Protein AF-A0A1H0NZX1-F1 (afdb_monomer)

Secondary structure (DSSP, 8-state):
-------------PPP-HHHHHTS-HHHHHHHHHHHHHHHHHHHHHHHHHHHHHHHHHHHHTT--------------PPPP-

Mean predicted aligned error: 12.11 Å

Foldseek 3Di:
DDDPPDPDPDPDDDDDDVVVVVPDDPVVVVVVVVVVVVVVVVVVVVVVVVVVVVVQVVCVVVVHHDDDDDDPPPPPDPPDDD

Structure (mmCIF, N/CA/C/O backbone):
data_AF-A0A1H0NZX1-F1
#
_entry.id   AF-A0A1H0NZX1-F1
#
loop_
_atom_site.group_PDB
_atom_site.id
_atom_site.type_symbol
_atom_site.label_atom_id
_atom_site.label_alt_id
_atom_site.label_comp_id
_atom_site.label_asym_id
_atom_site.label_entity_id
_atom_site.label_seq_id
_atom_site.pdbx_PDB_ins_code
_atom_site.Cartn_x
_atom_site.Cartn_y
_atom_site.Cartn_z
_atom_site.occupancy
_atom_site.B_iso_or_equiv
_atom_site.auth_seq_id
_atom_site.auth_comp_id
_atom_site.auth_asym_id
_atom_site.auth_atom_id
_atom_site.pdbx_PDB_model_num
ATOM 1 N N . MET A 1 1 ? 2.630 -19.159 -31.545 1.00 53.97 1 MET A N 1
ATOM 2 C CA . MET A 1 1 ? 3.274 -19.100 -30.215 1.00 53.97 1 MET A CA 1
ATOM 3 C C . MET A 1 1 ? 2.189 -18.629 -29.257 1.00 53.97 1 MET A C 1
ATOM 5 O O . MET A 1 1 ? 1.677 -17.543 -29.473 1.00 53.97 1 MET A O 1
ATOM 9 N N . HIS A 1 2 ? 1.713 -19.478 -28.344 1.00 40.25 2 HIS A N 1
ATOM 10 C CA . HIS A 1 2 ? 0.555 -19.170 -27.494 1.00 40.25 2 HIS A CA 1
ATOM 11 C C . HIS A 1 2 ? 0.999 -18.346 -26.279 1.00 40.2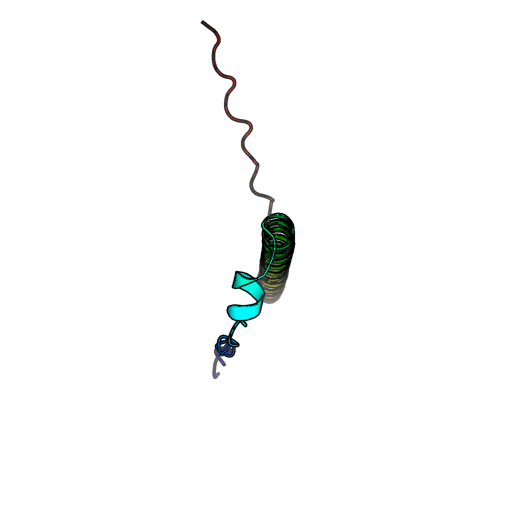5 2 HIS A C 1
ATOM 13 O O . HIS A 1 2 ? 1.785 -18.833 -25.469 1.00 40.25 2 HIS A O 1
ATOM 19 N N . GLU A 1 3 ? 0.509 -17.114 -26.155 1.00 46.03 3 GLU A N 1
ATOM 20 C CA . GLU A 1 3 ? 0.714 -16.282 -24.969 1.00 46.03 3 GLU A CA 1
ATOM 21 C C . GLU A 1 3 ? -0.228 -16.756 -23.853 1.00 46.03 3 GLU A C 1
ATOM 23 O O . GLU A 1 3 ? -1.445 -16.605 -23.936 1.00 46.03 3 GLU A O 1
ATOM 28 N N . GLN A 1 4 ? 0.331 -17.381 -22.813 1.00 47.75 4 GLN A N 1
ATOM 29 C CA . GLN A 1 4 ? -0.398 -17.693 -21.585 1.00 47.75 4 GLN A CA 1
ATOM 30 C C . GLN A 1 4 ? -0.552 -16.411 -20.763 1.00 47.75 4 GLN A C 1
ATOM 32 O O . GLN A 1 4 ? 0.348 -16.005 -20.026 1.00 47.75 4 GLN A O 1
ATOM 37 N N . THR A 1 5 ? -1.710 -15.771 -20.879 1.00 50.72 5 THR A N 1
ATOM 38 C CA . THR A 1 5 ? -2.181 -14.765 -19.930 1.00 50.72 5 THR A CA 1
ATOM 39 C C . THR A 1 5 ? -2.346 -15.423 -18.560 1.00 50.72 5 THR A C 1
ATOM 41 O O . THR A 1 5 ? -3.225 -16.251 -18.334 1.00 50.72 5 THR A O 1
ATOM 44 N N . GLN A 1 6 ? -1.450 -15.090 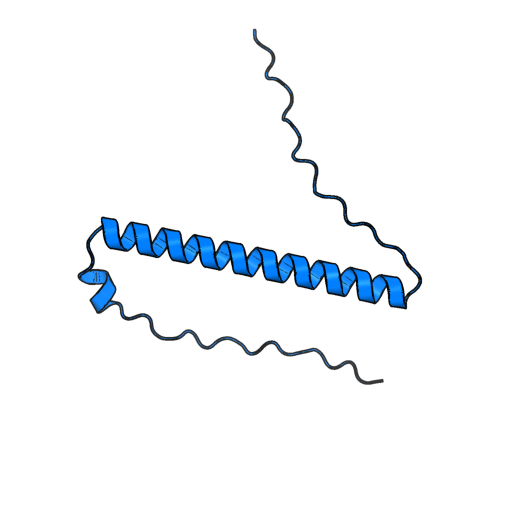-17.629 1.00 51.69 6 GLN A N 1
ATOM 45 C CA . GLN A 1 6 ? -1.497 -15.582 -16.254 1.00 51.69 6 GLN A CA 1
ATOM 46 C C . GLN A 1 6 ? -2.760 -15.051 -15.562 1.00 51.69 6 GLN A C 1
ATOM 48 O O . GLN A 1 6 ? -2.810 -13.900 -15.129 1.00 51.69 6 GLN A O 1
ATOM 53 N N . HIS A 1 7 ? -3.788 -15.892 -15.454 1.00 50.06 7 HIS A N 1
ATOM 54 C CA . HIS A 1 7 ? -4.943 -15.640 -14.600 1.00 50.06 7 HIS A CA 1
ATOM 55 C C . HIS A 1 7 ? -4.486 -15.640 -13.136 1.00 50.06 7 HIS A C 1
ATOM 57 O O . HIS A 1 7 ? -4.206 -16.687 -12.554 1.00 50.06 7 HIS A O 1
ATOM 63 N N . THR A 1 8 ? -4.391 -14.460 -12.525 1.00 57.00 8 THR A N 1
ATOM 64 C CA . THR A 1 8 ? -4.289 -14.348 -11.066 1.00 57.00 8 THR A CA 1
ATOM 65 C C . THR A 1 8 ? -5.551 -14.961 -10.448 1.00 57.00 8 THR A C 1
ATOM 67 O O . THR A 1 8 ? -6.646 -14.562 -10.860 1.00 57.00 8 THR A O 1
ATOM 70 N N . PRO A 1 9 ? -5.455 -15.899 -9.486 1.00 63.12 9 PRO A N 1
ATOM 71 C CA . PRO A 1 9 ? -6.636 -16.434 -8.821 1.00 63.12 9 PRO A CA 1
ATOM 72 C C . PRO A 1 9 ? -7.379 -15.281 -8.148 1.00 63.12 9 PRO A C 1
ATOM 74 O O . PRO A 1 9 ? -6.785 -14.513 -7.390 1.00 63.12 9 PRO A O 1
ATOM 77 N N . ASN A 1 10 ? -8.665 -15.138 -8.462 1.00 55.41 10 ASN A N 1
ATOM 78 C CA . ASN A 1 10 ? -9.536 -14.181 -7.797 1.00 55.41 10 ASN A CA 1
ATOM 79 C C . ASN A 1 10 ? -9.603 -14.588 -6.313 1.00 55.41 10 ASN A C 1
ATOM 81 O O . ASN A 1 10 ? -10.066 -15.698 -6.036 1.00 55.41 10 ASN A O 1
ATOM 85 N N . PRO A 1 11 ? -9.090 -13.789 -5.360 1.00 64.50 11 PRO A N 1
ATOM 86 C CA . PRO A 1 11 ? -9.121 -14.185 -3.964 1.00 64.50 11 PRO A CA 1
ATOM 87 C C . PRO A 1 11 ? -10.577 -14.173 -3.504 1.00 64.50 11 PRO A C 1
ATOM 89 O O . PRO A 1 11 ? -11.198 -13.114 -3.423 1.00 64.50 11 PRO A O 1
ATOM 92 N N . THR A 1 12 ? -11.128 -15.351 -3.217 1.00 70.12 12 THR A N 1
ATOM 93 C CA . THR A 1 12 ? -12.427 -15.465 -2.554 1.00 70.12 12 THR A CA 1
ATOM 94 C C . THR A 1 12 ? -12.347 -14.685 -1.239 1.00 70.12 12 THR A C 1
ATOM 96 O O . THR A 1 12 ? -11.455 -14.973 -0.432 1.00 70.12 12 THR A O 1
ATOM 99 N N . PRO A 1 13 ? -13.206 -13.674 -1.013 1.00 70.50 13 PRO A N 1
ATOM 100 C CA . PRO A 1 13 ? -13.200 -12.943 0.242 1.00 70.50 13 PRO A CA 1
ATOM 101 C C . PRO A 1 13 ? -13.534 -13.921 1.368 1.00 70.50 13 PRO A C 1
ATOM 103 O O . PRO A 1 13 ? -14.614 -14.507 1.399 1.00 70.50 13 PRO A O 1
ATOM 106 N N . GLN A 1 14 ? -12.574 -14.125 2.268 1.00 73.06 14 GLN A N 1
ATOM 107 C CA . GLN A 1 14 ? -12.803 -14.900 3.480 1.00 73.06 14 GLN A CA 1
ATOM 108 C C . GLN A 1 14 ? -13.766 -14.108 4.373 1.00 73.06 14 GLN A C 1
ATOM 110 O O . GLN A 1 14 ? -13.598 -12.889 4.502 1.00 73.06 14 GLN A O 1
ATOM 115 N N . PRO A 1 15 ? -14.764 -14.761 4.984 1.00 76.12 15 PRO A N 1
ATOM 116 C CA . PRO A 1 15 ? -15.683 -14.085 5.884 1.00 76.12 15 PRO A CA 1
ATOM 117 C C . PRO A 1 15 ? -14.910 -13.501 7.073 1.00 76.12 15 PRO A C 1
ATOM 119 O O . PRO A 1 15 ? -14.098 -14.184 7.697 1.00 76.12 15 PRO A O 1
ATOM 122 N N . ILE A 1 16 ? -15.151 -12.223 7.362 1.00 81.12 16 ILE A N 1
ATOM 123 C CA . ILE A 1 16 ? -14.614 -11.547 8.545 1.00 81.12 16 ILE A CA 1
ATOM 124 C C . ILE A 1 16 ? -15.584 -11.809 9.698 1.00 81.12 16 ILE A C 1
ATOM 126 O O . ILE A 1 16 ? -16.795 -11.671 9.522 1.00 81.12 16 ILE A O 1
ATOM 130 N N . ASP A 1 17 ? -15.067 -12.182 10.868 1.00 85.44 17 ASP A N 1
ATOM 131 C CA . ASP A 1 17 ? -15.889 -12.358 12.066 1.00 85.44 17 ASP A CA 1
ATOM 132 C C . ASP A 1 17 ? -16.331 -10.994 12.612 1.00 85.44 17 ASP A C 1
ATOM 134 O O . ASP A 1 17 ? -15.587 -10.304 13.310 1.00 85.44 17 ASP A O 1
ATOM 138 N N . THR A 1 18 ? -17.550 -10.587 12.265 1.00 84.75 18 THR A N 1
ATOM 139 C CA . THR A 1 18 ? -18.108 -9.290 12.660 1.00 84.75 18 THR A CA 1
ATOM 140 C C . THR A 1 18 ? -18.464 -9.232 14.143 1.00 84.75 18 THR A C 1
ATOM 142 O O . THR A 1 18 ? -18.406 -8.158 14.730 1.00 84.75 18 THR A O 1
ATOM 145 N N . LYS A 1 19 ? -18.762 -10.370 14.787 1.00 84.75 19 LYS A N 1
ATOM 146 C CA . LYS A 1 19 ? -19.106 -10.397 16.219 1.00 84.75 19 LYS A CA 1
ATOM 147 C C . LYS A 1 19 ? -17.901 -10.067 17.088 1.00 84.75 19 LYS A C 1
ATOM 149 O O . LYS A 1 19 ? -18.042 -9.391 18.101 1.00 84.75 19 LYS A O 1
ATOM 154 N N . ALA A 1 20 ? -16.721 -10.531 16.684 1.00 86.75 20 ALA A N 1
ATOM 155 C CA . ALA A 1 20 ? -15.474 -10.177 17.349 1.00 86.75 20 ALA A CA 1
ATOM 156 C C . ALA A 1 20 ? -15.159 -8.675 17.224 1.00 86.75 20 ALA A C 1
ATOM 158 O O . ALA A 1 20 ? -14.591 -8.097 18.146 1.00 86.75 20 ALA A O 1
ATOM 159 N N . LEU A 1 21 ? -15.551 -8.040 16.111 1.00 88.31 21 LEU A N 1
ATOM 160 C CA . LEU A 1 21 ? -15.372 -6.601 15.900 1.00 88.31 21 LEU A CA 1
ATOM 161 C C . LEU A 1 21 ? -16.340 -5.769 16.750 1.00 88.31 21 LEU A C 1
ATOM 163 O O . LEU A 1 21 ? -15.909 -4.792 17.351 1.00 88.31 21 LEU A O 1
ATOM 167 N N . ASP A 1 22 ? -17.606 -6.183 16.860 1.00 90.06 22 ASP A N 1
ATOM 168 C CA . ASP A 1 22 ? -18.633 -5.465 17.634 1.00 90.06 22 ASP A CA 1
ATOM 169 C C . ASP A 1 22 ? -18.352 -5.430 19.149 1.00 90.06 22 ASP A C 1
ATOM 171 O O . ASP A 1 22 ? -18.893 -4.590 19.864 1.00 90.06 22 ASP A O 1
ATOM 175 N N . GLN A 1 23 ? -17.544 -6.366 19.657 1.00 93.12 23 GLN A N 1
ATOM 176 C CA . GLN A 1 23 ? -17.179 -6.464 21.077 1.00 93.12 23 GLN A CA 1
ATOM 177 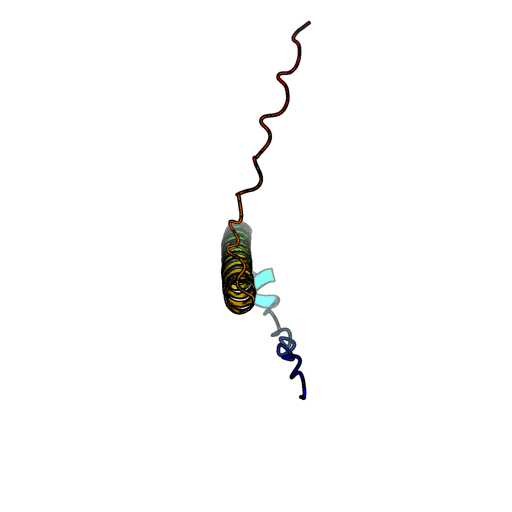C C . GLN A 1 23 ? -15.804 -5.854 21.393 1.00 93.12 23 GLN A C 1
ATOM 179 O O . GLN A 1 23 ? -15.397 -5.825 22.556 1.00 93.12 23 GLN A O 1
ATOM 184 N N . ALA A 1 24 ? -15.056 -5.412 20.379 1.00 92.38 24 ALA A N 1
ATOM 185 C CA . ALA A 1 24 ? -13.732 -4.836 20.566 1.00 92.38 24 ALA A CA 1
ATOM 186 C C . ALA A 1 24 ? -13.824 -3.396 21.096 1.00 92.38 24 ALA A C 1
ATOM 188 O O . ALA A 1 24 ? -14.757 -2.661 20.782 1.00 92.38 24 ALA A O 1
ATOM 189 N N . SER A 1 25 ? -12.833 -2.976 21.885 1.00 96.19 25 SER A N 1
ATOM 190 C CA . SER A 1 25 ? -12.702 -1.571 22.275 1.00 96.19 25 SER A CA 1
ATOM 191 C C . SER A 1 25 ? -12.225 -0.711 21.104 1.00 96.19 25 SER A C 1
ATOM 193 O O . SER A 1 25 ? -11.547 -1.201 20.197 1.00 96.19 25 SER A O 1
ATOM 195 N N . ASP A 1 26 ? -12.500 0.592 21.167 1.00 94.94 26 ASP A N 1
ATOM 196 C CA . ASP A 1 26 ? -12.048 1.559 20.159 1.00 94.94 26 ASP A CA 1
ATOM 197 C C . ASP A 1 26 ? -10.524 1.518 19.955 1.00 94.94 26 ASP A C 1
ATOM 199 O O . ASP A 1 26 ? -10.050 1.536 18.819 1.00 94.94 26 ASP A O 1
ATOM 203 N N . ASP A 1 27 ? -9.751 1.369 21.036 1.00 95.81 27 ASP A N 1
ATOM 204 C CA . ASP A 1 27 ? -8.291 1.230 20.969 1.00 95.81 27 ASP A CA 1
ATOM 205 C C . ASP A 1 27 ? -7.871 -0.024 20.185 1.00 95.81 27 ASP A C 1
ATOM 207 O O . ASP A 1 27 ? -6.999 0.032 19.315 1.00 95.81 27 ASP A O 1
ATOM 211 N N . ALA A 1 28 ? -8.527 -1.162 20.439 1.00 93.06 28 ALA A N 1
ATOM 212 C CA . ALA A 1 28 ? -8.243 -2.411 19.737 1.00 93.06 28 ALA A CA 1
ATOM 213 C C . ALA A 1 28 ? -8.613 -2.325 18.246 1.00 93.06 28 ALA A C 1
ATOM 215 O O . ALA A 1 28 ? -7.900 -2.867 17.394 1.00 93.06 28 ALA A O 1
ATOM 216 N N . LEU A 1 29 ? -9.698 -1.616 17.919 1.00 94.38 29 LEU A N 1
ATOM 217 C CA . LEU A 1 29 ? -10.098 -1.343 16.539 1.00 94.38 29 LEU A CA 1
ATOM 218 C C . LEU A 1 29 ? -9.094 -0.423 15.835 1.00 94.38 29 LEU A C 1
ATOM 220 O O . LEU A 1 29 ? -8.698 -0.709 14.702 1.00 94.38 29 LEU A O 1
ATOM 224 N N . HIS A 1 30 ? -8.624 0.634 16.500 1.00 96.94 30 HIS A N 1
ATOM 225 C CA . HIS A 1 30 ? -7.589 1.517 15.966 1.00 96.94 30 HIS A CA 1
ATOM 226 C C . HIS A 1 30 ? -6.285 0.768 15.676 1.00 96.94 30 HIS A C 1
ATOM 228 O O . HIS A 1 30 ? -5.727 0.904 14.580 1.00 96.94 30 HIS A O 1
ATOM 234 N N . ASP A 1 31 ? -5.841 -0.082 16.600 1.00 95.75 31 ASP A N 1
ATOM 235 C CA . ASP A 1 31 ? -4.661 -0.927 16.416 1.00 95.75 31 ASP A CA 1
ATOM 236 C C . ASP A 1 31 ? -4.820 -1.898 15.242 1.00 95.75 31 ASP A C 1
ATOM 238 O O . ASP A 1 31 ? -3.894 -2.082 14.440 1.00 95.75 31 ASP A O 1
ATOM 242 N N . LEU A 1 32 ? -5.992 -2.528 15.117 1.00 94.44 32 LEU A N 1
ATOM 243 C CA . LEU A 1 32 ? -6.295 -3.439 14.016 1.00 94.44 32 LEU A CA 1
ATOM 244 C C . LEU A 1 32 ? -6.249 -2.711 12.667 1.00 94.44 32 LEU A C 1
ATOM 246 O O . LEU A 1 32 ? -5.616 -3.200 11.727 1.00 94.44 32 LEU A O 1
ATOM 250 N N . ILE A 1 33 ? -6.867 -1.531 12.580 1.00 95.19 33 ILE A N 1
ATOM 251 C CA . ILE A 1 33 ? -6.854 -0.692 11.376 1.00 95.19 33 ILE A CA 1
ATOM 252 C C . ILE A 1 33 ? -5.418 -0.298 11.020 1.00 95.19 33 ILE A C 1
ATOM 254 O O . ILE A 1 33 ? -5.015 -0.452 9.864 1.00 95.19 33 ILE A O 1
ATOM 258 N N . GLY A 1 34 ? -4.620 0.142 11.996 1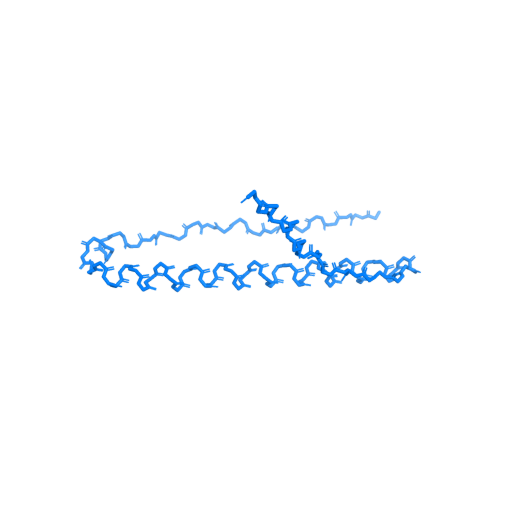.00 96.88 34 GLY A N 1
ATOM 259 C CA . GLY A 1 34 ? -3.221 0.512 11.777 1.00 96.88 34 GLY A CA 1
ATOM 260 C C . GLY A 1 34 ? -2.391 -0.649 11.218 1.00 96.88 34 GLY A C 1
ATOM 261 O O . GLY A 1 34 ? -1.689 -0.499 10.212 1.00 96.88 34 GLY A O 1
ATOM 262 N N . LYS A 1 35 ? -2.528 -1.846 11.801 1.00 95.56 35 LYS A N 1
ATOM 263 C CA . LYS A 1 35 ? -1.859 -3.066 11.312 1.00 95.56 35 LYS A CA 1
ATOM 264 C C . LYS A 1 35 ? -2.314 -3.438 9.900 1.00 95.56 35 LYS A C 1
ATOM 266 O O . LYS A 1 35 ? -1.480 -3.759 9.050 1.00 95.56 35 LYS A O 1
ATOM 271 N N . ALA A 1 36 ? -3.616 -3.366 9.621 1.00 95.25 36 ALA A N 1
ATOM 272 C CA . ALA A 1 36 ? -4.165 -3.659 8.300 1.00 95.25 36 ALA A CA 1
ATOM 273 C C . ALA A 1 36 ? -3.632 -2.687 7.232 1.00 95.25 36 ALA A C 1
ATOM 275 O O . ALA A 1 36 ? -3.190 -3.121 6.166 1.00 95.25 36 ALA A O 1
ATOM 276 N N . GLN A 1 37 ? -3.595 -1.385 7.528 1.00 96.69 37 GLN A N 1
ATOM 277 C CA . GLN A 1 37 ? -3.039 -0.363 6.635 1.00 96.69 37 GLN A CA 1
ATOM 278 C C . GLN A 1 37 ? -1.547 -0.591 6.354 1.00 96.69 37 GLN A C 1
ATOM 280 O O . GLN A 1 37 ? -1.114 -0.505 5.198 1.00 96.69 37 GLN A O 1
ATOM 285 N N . ALA A 1 38 ? -0.763 -0.938 7.378 1.00 95.62 38 ALA A N 1
ATOM 286 C CA . ALA A 1 38 ? 0.652 -1.265 7.217 1.00 95.62 38 ALA A CA 1
ATOM 287 C C . ALA A 1 38 ? 0.856 -2.481 6.295 1.00 95.62 38 ALA A C 1
ATOM 289 O O . ALA A 1 38 ? 1.662 -2.424 5.362 1.00 95.62 38 ALA A O 1
ATOM 290 N N . LEU A 1 39 ? 0.073 -3.550 6.485 1.00 96.19 39 LEU A N 1
ATOM 291 C CA . LEU A 1 39 ? 0.117 -4.744 5.634 1.00 96.19 39 LEU A CA 1
ATOM 292 C C . LEU A 1 39 ? -0.257 -4.440 4.181 1.00 96.19 39 LEU A C 1
ATOM 294 O O . LEU A 1 39 ? 0.415 -4.909 3.258 1.00 96.19 39 LEU A O 1
ATOM 298 N N . LEU A 1 40 ? -1.310 -3.653 3.952 1.00 94.94 40 LEU A N 1
ATOM 299 C CA . LEU A 1 40 ? -1.715 -3.261 2.600 1.00 94.94 40 LEU A CA 1
ATOM 300 C C . LEU A 1 40 ? -0.630 -2.430 1.909 1.00 94.94 40 LEU A C 1
ATOM 302 O O . LEU A 1 40 ? -0.290 -2.717 0.759 1.00 94.94 40 LEU A O 1
ATOM 306 N N . THR A 1 41 ? -0.023 -1.486 2.630 1.00 93.94 41 THR A N 1
ATOM 307 C CA . THR A 1 41 ? 1.095 -0.669 2.136 1.00 93.94 41 THR A CA 1
ATOM 308 C C . THR A 1 41 ? 2.304 -1.538 1.778 1.00 93.94 41 THR A C 1
ATOM 310 O O . THR A 1 41 ? 2.904 -1.384 0.712 1.00 93.94 41 THR A O 1
ATOM 313 N N . GLN A 1 42 ? 2.655 -2.507 2.629 1.00 94.25 42 GLN A N 1
ATOM 314 C CA . GLN A 1 42 ? 3.738 -3.453 2.356 1.00 94.25 42 GLN A CA 1
ATOM 315 C C . GLN A 1 42 ? 3.459 -4.289 1.098 1.00 94.25 42 GLN A C 1
ATOM 317 O O . GLN A 1 42 ? 4.333 -4.419 0.238 1.00 94.25 42 GLN A O 1
ATOM 322 N N . ARG A 1 43 ? 2.239 -4.823 0.951 1.00 94.31 43 ARG A N 1
ATOM 323 C CA . ARG A 1 43 ? 1.828 -5.601 -0.232 1.00 94.31 43 ARG A CA 1
ATOM 324 C C . ARG A 1 43 ? 1.830 -4.763 -1.506 1.00 94.31 43 ARG A C 1
ATOM 326 O O . ARG A 1 43 ? 2.178 -5.264 -2.571 1.00 94.31 43 ARG A O 1
ATOM 333 N N . GLU A 1 44 ? 1.414 -3.503 -1.432 1.00 92.88 44 GLU A N 1
ATOM 334 C CA . GLU A 1 44 ? 1.491 -2.573 -2.561 1.00 92.88 44 GLU A CA 1
ATOM 335 C C . GLU A 1 44 ? 2.947 -2.331 -2.980 1.00 92.88 44 GLU A C 1
ATOM 337 O O . GLU A 1 44 ? 3.281 -2.440 -4.160 1.00 92.88 44 GLU A O 1
ATOM 342 N N . ASN A 1 45 ? 3.837 -2.080 -2.018 1.00 92.81 45 ASN A N 1
ATOM 343 C CA . ASN A 1 45 ? 5.258 -1.880 -2.289 1.00 92.81 45 ASN A CA 1
ATOM 344 C C . ASN A 1 45 ? 5.928 -3.132 -2.874 1.00 92.81 45 ASN A C 1
ATOM 346 O O . ASN A 1 45 ? 6.749 -2.997 -3.782 1.00 92.81 45 ASN A O 1
ATOM 350 N N . SER A 1 46 ? 5.566 -4.334 -2.408 1.00 92.00 46 SER A N 1
ATOM 351 C CA . SER A 1 46 ? 6.051 -5.594 -2.999 1.00 92.00 46 SER A CA 1
ATOM 352 C C . SER A 1 46 ? 5.638 -5.699 -4.462 1.00 92.00 46 SER A C 1
ATOM 354 O O . SER A 1 46 ? 6.493 -5.832 -5.333 1.00 92.00 46 SER A O 1
ATOM 356 N N . ARG A 1 47 ? 4.344 -5.501 -4.750 1.00 92.94 47 ARG A N 1
ATOM 357 C CA . ARG A 1 47 ? 3.812 -5.538 -6.119 1.00 92.94 47 ARG A CA 1
ATOM 358 C C . ARG A 1 47 ? 4.502 -4.526 -7.037 1.00 92.94 47 ARG A C 1
ATOM 360 O O . ARG A 1 47 ? 4.838 -4.864 -8.167 1.00 92.94 47 ARG A O 1
ATOM 367 N N . LYS A 1 48 ? 4.780 -3.309 -6.551 1.00 91.31 48 LYS A N 1
ATOM 368 C CA . LYS A 1 48 ? 5.546 -2.297 -7.304 1.00 91.31 48 LYS A CA 1
ATOM 369 C C . LYS A 1 48 ? 6.970 -2.766 -7.612 1.00 91.31 48 LYS A C 1
ATOM 371 O O . LYS A 1 48 ? 7.415 -2.631 -8.748 1.00 91.31 48 LYS A O 1
ATOM 376 N N . ARG A 1 49 ? 7.684 -3.325 -6.628 1.00 90.25 49 ARG A N 1
ATOM 377 C CA . ARG A 1 49 ? 9.049 -3.851 -6.820 1.00 90.25 49 ARG A CA 1
ATOM 378 C C . ARG A 1 49 ? 9.075 -5.010 -7.813 1.00 90.25 49 ARG A C 1
ATOM 380 O O . ARG A 1 49 ? 9.916 -5.016 -8.704 1.00 90.25 49 ARG A O 1
ATOM 387 N N . GLU A 1 50 ? 8.137 -5.944 -7.691 1.00 92.31 50 GLU A N 1
ATOM 388 C CA . GLU A 1 50 ? 7.988 -7.073 -8.613 1.00 92.31 50 GLU A CA 1
ATOM 389 C C . GLU A 1 50 ? 7.680 -6.603 -10.037 1.00 92.31 50 GLU A C 1
ATOM 391 O O . GLU A 1 50 ? 8.286 -7.089 -10.989 1.00 92.31 50 GLU A O 1
ATOM 396 N N . ALA A 1 51 ? 6.787 -5.622 -10.198 1.00 91.19 51 ALA A N 1
ATOM 397 C CA . ALA A 1 51 ? 6.487 -5.037 -11.500 1.00 91.19 51 ALA A CA 1
ATOM 398 C C . ALA A 1 51 ? 7.721 -4.360 -12.114 1.00 91.19 51 ALA A C 1
ATOM 400 O O . ALA A 1 51 ? 8.037 -4.611 -13.272 1.00 91.19 51 ALA A O 1
ATOM 401 N N . ILE A 1 52 ? 8.461 -3.563 -11.335 1.00 90.38 52 ILE A N 1
ATOM 402 C CA . ILE A 1 52 ? 9.718 -2.937 -11.774 1.00 90.38 52 ILE A CA 1
ATOM 403 C C . ILE A 1 52 ? 10.729 -3.993 -12.227 1.00 90.38 52 ILE A C 1
ATOM 405 O O . ILE A 1 52 ? 11.358 -3.828 -13.270 1.00 90.38 52 ILE A O 1
ATOM 409 N N . PHE A 1 53 ? 10.879 -5.074 -11.462 1.00 91.19 53 PHE A N 1
ATOM 410 C CA . PHE A 1 53 ? 11.774 -6.169 -11.818 1.00 91.19 53 PHE A CA 1
ATOM 411 C C . PHE A 1 53 ? 11.364 -6.815 -13.146 1.00 91.19 53 PHE A C 1
ATOM 413 O O . PHE A 1 53 ? 12.185 -6.906 -14.052 1.00 91.19 53 PHE A O 1
ATOM 420 N N . LYS A 1 54 ? 10.080 -7.163 -13.307 1.00 92.25 54 LYS A N 1
ATOM 421 C CA . LYS A 1 54 ? 9.549 -7.728 -14.558 1.00 92.25 54 LYS A CA 1
ATOM 422 C C . LYS A 1 54 ? 9.751 -6.794 -15.754 1.00 92.25 54 LYS A C 1
ATOM 424 O O . LYS A 1 54 ? 10.126 -7.258 -16.824 1.00 92.25 54 LYS A O 1
ATOM 429 N N . ILE A 1 55 ? 9.541 -5.487 -15.574 1.00 89.69 55 ILE A N 1
ATOM 430 C CA . ILE A 1 55 ? 9.773 -4.481 -16.621 1.00 89.69 55 ILE A CA 1
ATOM 431 C C . ILE A 1 55 ? 11.249 -4.456 -17.030 1.00 89.69 55 ILE A C 1
ATOM 433 O O . ILE A 1 55 ? 11.546 -4.460 -18.221 1.00 89.69 55 ILE A O 1
ATOM 437 N N . LYS A 1 56 ? 12.176 -4.454 -16.063 1.00 90.75 56 LYS A N 1
ATOM 438 C CA . LYS A 1 56 ? 13.621 -4.458 -16.341 1.00 90.75 56 LYS A CA 1
ATOM 439 C C . LYS A 1 56 ? 14.075 -5.735 -17.043 1.00 90.75 56 LYS A C 1
ATOM 441 O O . LYS A 1 56 ? 14.835 -5.649 -18.001 1.00 90.75 56 LYS A O 1
ATOM 446 N N . GLU A 1 57 ? 13.593 -6.892 -16.596 1.00 91.69 57 GLU A N 1
ATOM 447 C CA . GLU A 1 57 ? 13.879 -8.184 -17.232 1.00 91.69 57 GLU A CA 1
ATOM 448 C C . GLU A 1 57 ? 13.399 -8.204 -18.687 1.00 91.69 57 GLU A C 1
ATOM 450 O O . GLU A 1 57 ? 14.163 -8.553 -19.586 1.00 91.69 57 GLU A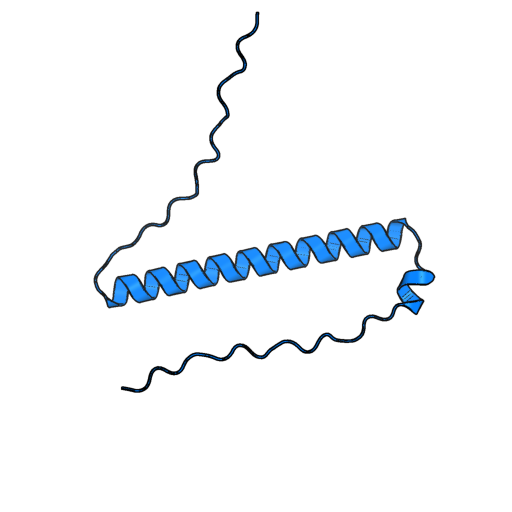 O 1
ATOM 455 N N . LEU A 1 58 ? 12.164 -7.753 -18.935 1.00 93.31 58 LEU A N 1
ATOM 456 C CA . LEU A 1 58 ? 11.609 -7.673 -20.284 1.00 93.31 58 LEU A CA 1
ATOM 457 C C . LEU A 1 58 ? 12.413 -6.705 -21.163 1.00 93.31 58 LEU A C 1
ATOM 459 O O . LEU A 1 58 ? 12.788 -7.052 -22.278 1.00 93.31 58 LEU A O 1
ATOM 463 N N . ALA A 1 59 ? 12.733 -5.513 -20.656 1.00 91.62 59 ALA A N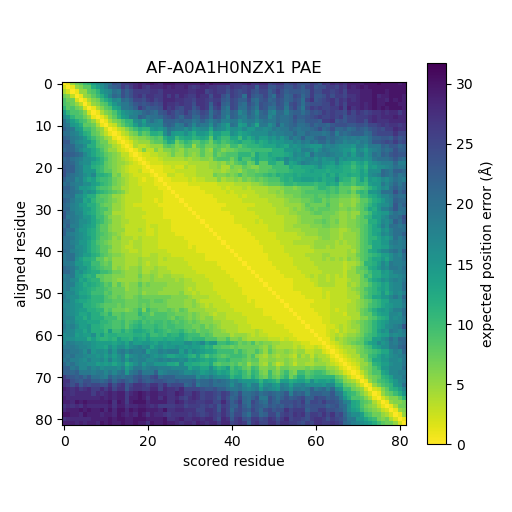 1
ATOM 464 C CA . ALA A 1 59 ? 13.535 -4.535 -21.384 1.00 91.62 59 ALA A CA 1
ATOM 465 C C . ALA A 1 59 ? 14.914 -5.093 -21.765 1.00 91.62 59 ALA A C 1
ATOM 467 O O . ALA A 1 59 ? 15.311 -5.011 -22.929 1.00 91.62 59 ALA A O 1
ATOM 468 N N . LYS A 1 60 ? 15.596 -5.747 -20.818 1.00 91.25 60 LYS A N 1
ATOM 469 C CA . LYS A 1 60 ? 16.895 -6.384 -21.048 1.00 91.25 60 LYS A CA 1
ATOM 470 C C . LYS A 1 60 ? 16.812 -7.492 -22.098 1.00 91.25 60 LYS A C 1
ATOM 472 O O . LYS A 1 60 ? 17.702 -7.583 -22.940 1.00 91.25 60 LYS A O 1
ATOM 477 N N . ALA A 1 61 ? 15.745 -8.295 -22.094 1.00 93.12 61 ALA A N 1
ATOM 478 C CA . ALA A 1 61 ? 15.508 -9.320 -23.115 1.00 93.12 61 ALA A CA 1
ATOM 479 C C . ALA A 1 61 ? 15.363 -8.727 -24.531 1.00 93.12 61 ALA A C 1
ATOM 481 O O . ALA A 1 61 ? 15.719 -9.376 -25.512 1.00 93.12 61 ALA A O 1
ATOM 482 N N . HIS A 1 62 ? 14.903 -7.479 -24.634 1.00 94.12 62 HIS A N 1
ATOM 483 C CA . HIS A 1 62 ? 14.825 -6.715 -25.881 1.00 94.12 62 HIS A CA 1
ATOM 484 C C . HIS A 1 62 ? 16.052 -5.820 -26.144 1.00 94.12 62 HIS A C 1
ATOM 486 O O . HIS A 1 62 ? 16.028 -5.009 -27.068 1.00 94.12 62 HIS A O 1
ATOM 492 N N . GLY A 1 63 ? 17.128 -5.95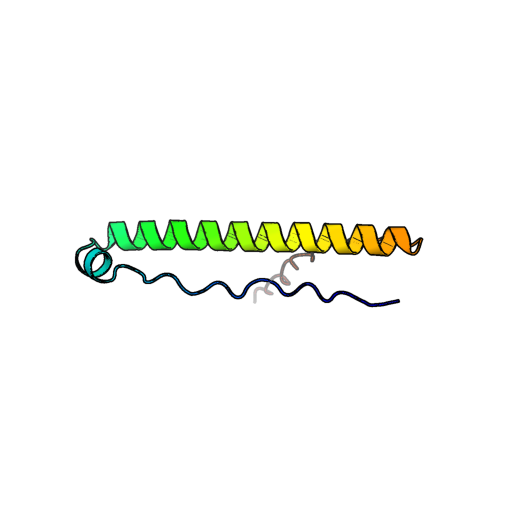2 -25.360 1.00 91.88 63 GLY A N 1
ATOM 493 C CA . GLY A 1 63 ? 18.364 -5.180 -25.532 1.00 91.88 63 GLY A CA 1
ATOM 494 C C . 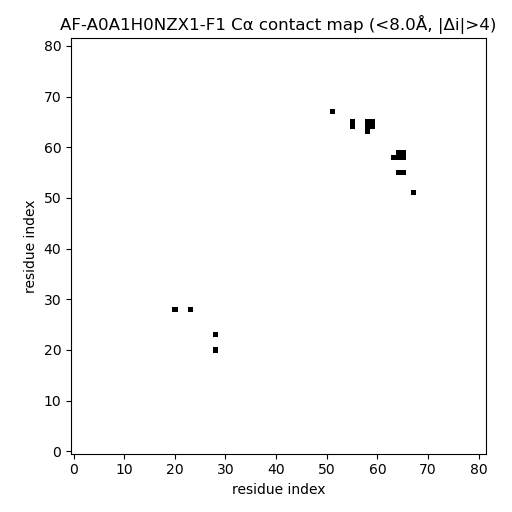GLY A 1 63 ? 18.284 -3.724 -25.060 1.00 91.88 63 GLY A C 1
ATOM 495 O O . GLY A 1 63 ? 19.154 -2.927 -25.402 1.00 91.88 63 GLY A O 1
ATOM 496 N N . LEU A 1 64 ? 17.258 -3.365 -24.284 1.00 90.94 64 LEU A N 1
ATOM 497 C CA . LEU A 1 64 ? 17.081 -2.035 -23.705 1.00 90.94 64 LEU A CA 1
ATOM 498 C C . LEU A 1 64 ? 17.563 -2.022 -22.250 1.00 90.94 64 LEU A C 1
ATOM 500 O O . LEU A 1 64 ? 17.131 -2.844 -21.441 1.00 90.94 64 LEU A O 1
ATOM 504 N N . ASP A 1 65 ? 18.403 -1.049 -21.898 1.00 85.75 65 ASP A N 1
ATOM 505 C CA . ASP A 1 65 ? 18.761 -0.782 -20.503 1.00 85.75 65 ASP A CA 1
ATOM 506 C C . ASP A 1 65 ? 17.867 0.327 -19.930 1.00 85.75 65 ASP A C 1
ATOM 508 O O . ASP A 1 65 ? 17.906 1.477 -20.373 1.00 85.75 65 ASP A O 1
ATOM 512 N N . VAL A 1 66 ? 17.007 -0.030 -18.973 1.00 83.19 66 VAL A N 1
ATOM 513 C CA . VAL A 1 66 ? 15.956 0.853 -18.447 1.00 83.19 66 VAL A CA 1
ATOM 514 C C . VAL A 1 66 ? 16.234 1.211 -16.992 1.00 83.19 66 VAL A C 1
ATOM 516 O O . VAL A 1 66 ? 16.144 0.384 -16.077 1.00 83.19 66 VAL A O 1
ATOM 519 N N . THR A 1 67 ? 16.479 2.500 -16.766 1.00 85.88 67 THR A N 1
ATOM 520 C CA . THR A 1 67 ? 16.558 3.101 -15.432 1.00 85.88 67 THR A CA 1
ATOM 521 C C . THR A 1 67 ? 15.214 3.725 -15.063 1.00 85.88 67 THR A C 1
ATOM 523 O O . THR A 1 67 ? 14.677 4.543 -15.802 1.00 85.88 67 THR A O 1
ATOM 526 N N . ILE A 1 68 ? 14.661 3.346 -13.907 1.00 80.44 68 ILE A N 1
ATOM 527 C CA . ILE A 1 68 ? 13.409 3.909 -13.383 1.00 80.44 68 ILE A CA 1
ATOM 528 C C . ILE A 1 68 ? 13.768 4.908 -12.286 1.00 80.44 68 ILE A C 1
ATOM 530 O O . ILE A 1 68 ? 14.180 4.509 -11.194 1.00 80.44 68 ILE A O 1
ATOM 534 N N . GLU A 1 69 ? 13.628 6.200 -12.580 1.00 82.12 69 GLU A N 1
ATOM 535 C CA . GLU A 1 69 ? 13.854 7.258 -11.598 1.00 82.12 69 GLU A CA 1
ATOM 536 C C . GLU A 1 69 ? 12.671 7.383 -10.622 1.00 82.12 69 GLU A C 1
ATOM 538 O O . GLU A 1 69 ? 11.508 7.275 -11.026 1.00 82.12 69 GLU A O 1
ATOM 543 N N . PRO A 1 70 ? 12.926 7.652 -9.329 1.00 75.25 70 PRO A N 1
ATOM 544 C CA . PRO A 1 70 ? 11.860 7.994 -8.402 1.00 75.25 70 PRO A CA 1
ATOM 545 C C . PRO A 1 70 ? 11.202 9.308 -8.834 1.00 75.25 70 PRO A C 1
ATOM 547 O O . PRO A 1 70 ? 11.881 10.292 -9.132 1.00 75.25 70 PRO A O 1
ATOM 550 N N . THR A 1 71 ? 9.868 9.357 -8.811 1.00 71.31 71 THR A N 1
ATOM 551 C CA . THR A 1 71 ? 9.128 10.593 -9.084 1.00 71.31 71 THR A CA 1
ATOM 552 C C . THR A 1 71 ? 9.586 11.666 -8.099 1.00 71.31 71 THR A C 1
ATOM 554 O O . THR A 1 71 ? 9.361 11.536 -6.890 1.00 71.31 71 THR A O 1
ATOM 557 N N . LYS A 1 72 ? 10.251 12.718 -8.594 1.00 68.06 72 LYS A N 1
ATOM 558 C CA . LYS A 1 72 ? 10.682 13.851 -7.769 1.00 68.06 72 LYS A CA 1
ATOM 559 C C . LYS A 1 72 ? 9.455 14.399 -7.043 1.00 68.06 72 LYS A C 1
ATOM 561 O O . LYS A 1 72 ? 8.546 14.929 -7.676 1.00 68.06 72 LYS A O 1
ATOM 566 N N . ARG A 1 73 ? 9.418 14.278 -5.711 1.00 61.97 73 ARG A N 1
ATOM 567 C CA . ARG A 1 73 ? 8.453 15.007 -4.880 1.00 61.97 73 ARG A CA 1
ATOM 568 C C . ARG A 1 73 ? 8.780 16.482 -5.055 1.00 61.97 73 ARG A C 1
ATOM 570 O O . ARG A 1 73 ? 9.725 16.975 -4.441 1.00 61.97 73 ARG A O 1
ATOM 577 N N . GLY A 1 74 ? 8.081 17.152 -5.968 1.00 62.50 74 GLY A N 1
ATOM 578 C CA . GLY A 1 74 ? 8.258 18.576 -6.202 1.00 62.50 74 GLY A CA 1
ATOM 579 C C . GLY A 1 74 ? 8.135 19.297 -4.867 1.00 62.50 74 GLY A C 1
ATOM 580 O O . GLY A 1 74 ? 7.076 19.265 -4.242 1.00 62.50 74 GLY A O 1
ATOM 581 N N . ARG A 1 75 ? 9.226 19.910 -4.396 1.00 61.25 75 ARG A N 1
ATOM 582 C CA . ARG A 1 75 ? 9.133 20.897 -3.323 1.00 61.25 75 ARG A CA 1
ATOM 583 C C . ARG A 1 75 ? 8.296 22.024 -3.910 1.00 61.25 75 ARG A C 1
ATOM 585 O O . ARG A 1 75 ? 8.756 22.714 -4.817 1.00 61.25 75 ARG A O 1
ATOM 592 N N . GLY A 1 76 ? 7.042 22.115 -3.475 1.00 63.84 7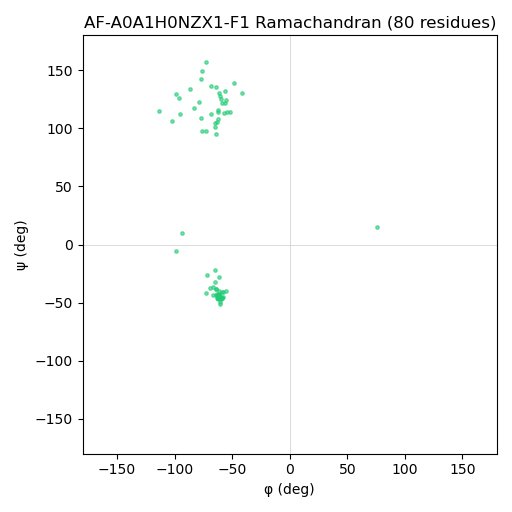6 GLY A N 1
ATOM 593 C CA . GLY A 1 76 ? 6.128 23.158 -3.910 1.00 63.84 76 GLY A CA 1
ATOM 594 C C . GLY A 1 76 ? 6.808 24.520 -3.814 1.00 63.84 76 GLY A C 1
ATOM 595 O O . GLY A 1 76 ? 7.557 24.788 -2.873 1.00 63.84 76 GLY A O 1
ATOM 596 N N . ARG A 1 77 ? 6.570 25.349 -4.832 1.00 67.62 77 ARG A N 1
ATOM 597 C CA . ARG A 1 77 ? 7.011 26.742 -4.915 1.00 67.62 77 ARG A CA 1
ATOM 598 C C . ARG A 1 77 ? 6.813 27.427 -3.551 1.00 67.62 77 ARG A C 1
ATOM 600 O O . ARG A 1 77 ? 5.713 27.317 -3.003 1.00 67.62 77 ARG A O 1
ATOM 607 N N . PRO A 1 78 ? 7.823 28.119 -2.992 1.00 67.56 78 PRO A N 1
ATOM 608 C CA . PRO A 1 78 ? 7.631 28.860 -1.752 1.00 67.56 78 PRO A CA 1
ATOM 609 C C . PRO A 1 78 ? 6.474 29.850 -1.935 1.00 67.56 78 PRO A C 1
ATOM 611 O O . PRO A 1 78 ? 6.404 30.550 -2.949 1.00 67.56 78 PRO A O 1
ATOM 614 N N . ARG A 1 79 ? 5.536 29.874 -0.978 1.00 67.00 79 ARG A N 1
ATOM 615 C CA . ARG A 1 79 ? 4.479 30.893 -0.934 1.00 67.00 79 ARG A CA 1
ATOM 616 C C . ARG A 1 79 ? 5.167 32.258 -0.841 1.00 67.00 79 ARG A C 1
ATOM 618 O O . ARG A 1 79 ? 5.955 32.469 0.080 1.00 67.00 79 ARG A O 1
ATOM 625 N N . LYS A 1 80 ? 4.909 33.154 -1.803 1.00 64.75 80 LYS A N 1
ATOM 626 C CA . LYS A 1 80 ? 5.268 34.574 -1.671 1.00 64.75 80 LYS A CA 1
ATOM 627 C C . LYS A 1 80 ? 4.620 35.074 -0.375 1.00 64.75 80 LYS A C 1
ATOM 629 O O . LYS A 1 80 ? 3.423 34.869 -0.195 1.00 64.75 80 LYS A O 1
ATOM 634 N N . LYS A 1 81 ? 5.424 35.632 0.530 1.00 63.72 81 LYS A N 1
ATOM 635 C CA . LYS A 1 81 ? 4.921 36.458 1.627 1.00 63.72 81 LYS A CA 1
ATOM 636 C C . LYS A 1 81 ? 4.624 37.832 1.034 1.00 63.72 81 LYS A C 1
ATOM 638 O O . LYS A 1 81 ? 5.527 38.401 0.418 1.00 63.72 81 LYS A O 1
ATOM 643 N N . ASP A 1 82 ? 3.382 38.272 1.177 1.00 62.44 82 ASP A N 1
ATOM 644 C CA . ASP A 1 82 ? 3.020 39.690 1.155 1.00 62.44 82 ASP A CA 1
ATOM 645 C C . ASP A 1 82 ? 3.344 40.310 2.524 1.00 62.44 82 ASP A C 1
ATOM 647 O O . ASP A 1 82 ? 3.271 39.562 3.535 1.00 62.44 82 ASP A O 1
#

Solvent-accessible surface area (backbone atoms only — not comparable to full-atom values): 5445 Å² total; per-residue (Å²): 136,87,82,81,78,82,78,73,80,79,77,76,82,73,86,74,70,59,69,66,57,75,71,49,53,71,68,58,50,52,52,48,50,53,54,51,52,51,52,52,53,52,54,51,52,49,52,51,52,53,50,53,50,52,51,42,53,54,34,46,76,72,74,40,90,76,83,83,76,79,82,77,80,73,77,72,77,78,79,82,81,130

Sequence (82 aa):
MHEQTQHTPNPTPQPIDTKALDQASDDALHDLIGKAQALLTQRENSRKREAIFKIKELAKAHGLDVTIEPTKRGRGRPRKKD

pLDDT: mean 81.34, std 15.48, range [40.25, 96.94]

Organism: NCBI:txid391948

Radius of gyration: 21.7 Å; Cα contacts (8 Å, |Δi|>4): 10; chains: 1; bounding box: 38×59×52 Å